Protein AF-A0A1H8BE12-F1 (afdb_monomer_lite)

Secondary structure (DSSP, 8-state):
-------HHHHHHHHHHHHHHHHHHHHHHHS-TT---SSS-HHHHHHHHHHHHHHHHHHTT--HHHHHHTHHHHHHHHHHHHT------HHHHHHHHHHHHTTTS--

Organism: NCBI:txid1231

Sequence (107 aa):
MTGPELNAEDGWAVMSNRFLMWAKTWIEENIPPGANSDIESYEVKAKRLSEKLFAEAAAANFTNFETEEERERVTPLVLAAVSDSRDFDIDAYHLKSQLAQENEDGD

Structure (mmCIF, N/CA/C/O backbone):
data_AF-A0A1H8BE12-F1
#
_entry.id   AF-A0A1H8BE12-F1
#
loop_
_atom_site.group_PDB
_atom_site.id
_atom_site.type_symbol
_atom_site.label_atom_id
_atom_site.label_alt_id
_atom_site.label_comp_id
_atom_site.label_asym_id
_atom_site.label_entity_id
_atom_site.label_seq_id
_atom_site.pdbx_PDB_ins_code
_atom_site.Cartn_x
_atom_site.Cartn_y
_atom_site.Cartn_z
_atom_site.occupancy
_atom_site.B_iso_or_equiv
_atom_site.auth_seq_id
_atom_site.auth_comp_id
_atom_site.auth_asym_id
_atom_site.auth_atom_id
_atom_site.pdbx_PDB_model_num
ATOM 1 N N . MET A 1 1 ? -12.515 -5.479 41.740 1.00 37.53 1 MET A N 1
ATOM 2 C CA . MET A 1 1 ? -12.267 -6.079 40.415 1.00 37.53 1 MET A CA 1
ATOM 3 C C . MET A 1 1 ? -12.076 -4.940 39.432 1.00 37.53 1 MET A C 1
ATOM 5 O O . MET A 1 1 ? -13.043 -4.466 38.859 1.00 37.53 1 MET A O 1
ATOM 9 N N . THR A 1 2 ? -10.854 -4.439 39.315 1.00 47.19 2 THR A N 1
ATOM 10 C CA . THR A 1 2 ? -10.433 -3.588 38.199 1.00 47.19 2 THR A CA 1
ATOM 11 C C . THR A 1 2 ? -9.907 -4.545 37.137 1.00 47.19 2 THR A C 1
ATOM 13 O O . THR A 1 2 ? -8.952 -5.278 37.390 1.00 47.19 2 THR A O 1
ATOM 16 N N . GLY A 1 3 ? -10.621 -4.660 36.013 1.00 50.91 3 GLY A N 1
ATOM 17 C CA . GLY A 1 3 ? -10.117 -5.392 34.849 1.00 50.91 3 GLY A CA 1
ATOM 18 C C . GLY A 1 3 ? -8.830 -4.735 34.340 1.00 50.91 3 GLY A C 1
ATOM 19 O O . GLY A 1 3 ? -8.584 -3.580 34.690 1.00 50.91 3 GLY A O 1
ATOM 20 N N . PRO A 1 4 ? -7.995 -5.441 33.561 1.00 55.41 4 PRO A N 1
ATOM 21 C CA . PRO A 1 4 ? -6.812 -4.820 32.992 1.00 55.41 4 PRO A CA 1
ATOM 22 C C . PRO A 1 4 ? -7.279 -3.698 32.061 1.00 55.41 4 PRO A C 1
ATOM 24 O O . PRO A 1 4 ? -7.872 -3.959 31.015 1.00 55.41 4 PRO A O 1
ATOM 27 N N . GLU A 1 5 ? -7.065 -2.451 32.478 1.00 54.56 5 GLU A N 1
ATOM 28 C CA . GLU A 1 5 ? -7.055 -1.308 31.576 1.00 54.56 5 GLU A CA 1
ATOM 29 C C . GLU A 1 5 ? -5.942 -1.598 30.569 1.00 54.56 5 GLU A C 1
ATOM 31 O O . GLU A 1 5 ? -4.759 -1.477 30.873 1.00 54.56 5 GLU A O 1
ATOM 36 N N . LEU A 1 6 ? -6.317 -2.108 29.395 1.00 56.91 6 LEU A N 1
ATOM 37 C CA . LEU A 1 6 ? -5.421 -2.138 28.251 1.00 56.91 6 LEU A CA 1
ATOM 38 C C . LEU A 1 6 ? -5.039 -0.679 27.997 1.00 56.91 6 LEU A C 1
ATOM 40 O O . LEU A 1 6 ? -5.912 0.127 27.663 1.00 56.91 6 LEU A O 1
ATOM 44 N N . ASN A 1 7 ? -3.774 -0.324 28.231 1.00 63.72 7 ASN A N 1
ATOM 45 C CA . ASN A 1 7 ? -3.311 1.041 28.022 1.00 63.72 7 ASN A CA 1
ATOM 46 C C . ASN A 1 7 ? -3.595 1.416 26.564 1.00 63.72 7 ASN A C 1
ATOM 48 O O . ASN A 1 7 ? -3.337 0.629 25.652 1.00 63.72 7 ASN A O 1
ATOM 52 N N . ALA A 1 8 ? -4.131 2.612 26.329 1.00 58.22 8 ALA A N 1
ATOM 53 C CA . ALA A 1 8 ? -4.451 3.076 24.979 1.00 58.22 8 ALA A CA 1
ATOM 54 C C . ALA A 1 8 ? -3.226 3.032 24.038 1.00 58.22 8 ALA A C 1
ATOM 56 O O . ALA A 1 8 ? -3.381 2.801 22.842 1.00 58.22 8 ALA A O 1
ATOM 57 N N . GLU A 1 9 ? -2.018 3.172 24.594 1.00 58.12 9 GLU A N 1
ATOM 58 C CA . GLU A 1 9 ? -0.734 3.030 23.896 1.00 58.12 9 GLU A CA 1
ATOM 59 C C . GLU A 1 9 ? -0.494 1.600 23.376 1.00 58.12 9 GLU A C 1
ATOM 61 O O . GLU A 1 9 ? -0.072 1.424 22.232 1.00 58.12 9 GLU A O 1
ATOM 66 N N . ASP A 1 10 ? -0.841 0.577 24.164 1.00 66.50 10 ASP A N 1
ATOM 67 C CA . ASP A 1 10 ? -0.715 -0.834 23.775 1.00 66.50 10 ASP A CA 1
ATOM 68 C C . ASP A 1 10 ? -1.739 -1.194 22.687 1.00 66.50 10 ASP A C 1
ATOM 70 O O . ASP A 1 10 ? -1.427 -1.895 21.722 1.00 66.50 10 ASP A O 1
ATOM 74 N N . GLY A 1 11 ? -2.963 -0.668 22.804 1.00 61.31 11 GLY A N 1
ATOM 75 C CA . GLY A 1 11 ? -3.998 -0.821 21.779 1.00 61.31 11 GLY A CA 1
ATOM 76 C C . GLY A 1 11 ? -3.607 -0.163 20.453 1.00 61.31 11 GLY A C 1
ATOM 77 O O . GLY A 1 11 ? -3.778 -0.762 19.390 1.00 61.31 11 GLY A O 1
ATOM 78 N N . TRP A 1 12 ? -3.031 1.040 20.515 1.00 65.44 12 TRP A N 1
ATOM 79 C CA . TRP A 1 12 ? -2.547 1.780 19.349 1.00 65.44 12 TRP A CA 1
ATOM 80 C C . TRP A 1 12 ? -1.397 1.054 18.637 1.00 65.44 12 TRP A C 1
ATOM 82 O O . TRP A 1 12 ? -1.459 0.858 17.422 1.00 65.44 12 TRP A O 1
ATOM 92 N N . ALA A 1 13 ? -0.402 0.559 19.379 1.00 69.56 13 ALA A N 1
ATOM 93 C CA . ALA A 1 13 ? 0.725 -0.178 18.805 1.00 69.56 13 ALA A CA 1
ATOM 94 C C . ALA A 1 13 ? 0.292 -1.477 18.095 1.00 69.56 13 ALA A C 1
ATOM 96 O O . ALA A 1 13 ? 0.825 -1.820 17.037 1.00 69.56 13 ALA A O 1
ATOM 97 N N . VAL A 1 14 ? -0.697 -2.197 18.640 1.00 69.38 14 VAL A N 1
ATOM 98 C CA . VAL A 1 14 ? -1.230 -3.428 18.027 1.00 69.38 14 VAL A CA 1
ATOM 99 C C . VAL A 1 14 ? -1.989 -3.134 16.726 1.00 69.38 14 VAL A C 1
ATOM 101 O O . VAL A 1 14 ? -1.805 -3.856 15.743 1.00 69.38 14 VAL A O 1
ATOM 104 N N . MET A 1 15 ? -2.805 -2.074 16.696 1.00 72.44 15 MET A N 1
ATOM 105 C CA . MET A 1 15 ? -3.544 -1.641 15.499 1.00 72.44 15 MET A CA 1
ATOM 106 C C . MET A 1 15 ? -2.597 -1.183 14.376 1.00 72.44 15 MET A C 1
ATOM 108 O O . MET A 1 15 ? -2.681 -1.681 13.251 1.00 72.44 15 MET A O 1
ATOM 112 N N . SER A 1 16 ? -1.625 -0.329 14.714 1.00 73.06 16 SER A N 1
ATOM 113 C CA . SER A 1 16 ? -0.564 0.133 13.808 1.00 73.06 16 SER A CA 1
ATOM 114 C C . SER A 1 16 ? 0.215 -1.038 13.191 1.00 73.06 16 SER A C 1
ATOM 116 O O . SER A 1 16 ? 0.361 -1.131 11.970 1.00 73.06 16 SER A O 1
ATOM 118 N N . ASN A 1 17 ? 0.635 -2.013 14.007 1.00 82.25 17 ASN A N 1
ATOM 119 C CA . ASN A 1 17 ? 1.379 -3.178 13.524 1.00 82.25 17 ASN A CA 1
ATOM 120 C C . ASN A 1 17 ? 0.539 -4.054 12.576 1.00 82.25 17 ASN A C 1
ATOM 122 O O . ASN A 1 17 ? 1.038 -4.518 11.549 1.00 82.25 17 ASN A O 1
ATOM 126 N N . ARG A 1 18 ? -0.758 -4.240 12.861 1.00 86.81 18 ARG A N 1
ATOM 127 C CA . ARG A 1 18 ? -1.651 -5.017 11.989 1.00 86.81 18 ARG A CA 1
ATOM 128 C C . ARG A 1 18 ? -1.789 -4.384 10.605 1.00 86.81 18 ARG A C 1
ATOM 130 O O . ARG A 1 18 ? -1.665 -5.101 9.611 1.00 86.81 18 ARG A O 1
ATOM 137 N N . PHE A 1 19 ? -2.035 -3.075 10.536 1.00 87.50 19 PHE A N 1
ATOM 138 C CA . PHE A 1 19 ? -2.137 -2.362 9.262 1.00 87.50 19 PHE A CA 1
ATOM 139 C C . PHE A 1 19 ? -0.813 -2.403 8.494 1.00 87.50 19 PHE A C 1
ATOM 141 O O . PHE A 1 19 ? -0.800 -2.747 7.315 1.00 87.50 19 PHE A O 1
ATOM 148 N N . LEU A 1 20 ? 0.311 -2.138 9.167 1.00 84.94 20 LEU A N 1
ATOM 149 C CA . LEU A 1 20 ? 1.632 -2.160 8.539 1.00 84.94 20 LEU A CA 1
ATOM 150 C C . LEU A 1 20 ? 2.006 -3.537 7.980 1.00 84.94 20 LEU A C 1
ATOM 152 O O . LEU A 1 20 ? 2.576 -3.614 6.892 1.00 84.94 20 LEU A O 1
ATOM 156 N N . MET A 1 21 ? 1.701 -4.626 8.692 1.00 88.25 21 MET A N 1
ATOM 157 C CA . MET A 1 21 ? 1.929 -5.982 8.179 1.00 88.25 21 MET A CA 1
ATOM 158 C C . MET A 1 21 ? 1.068 -6.266 6.949 1.00 88.25 21 MET A C 1
ATOM 160 O O . MET A 1 21 ? 1.587 -6.749 5.947 1.00 88.25 21 MET A O 1
ATOM 164 N N . TRP A 1 22 ? -0.217 -5.912 7.001 1.00 93.25 22 TRP A N 1
ATOM 165 C CA . TRP A 1 22 ? -1.120 -6.084 5.866 1.00 93.25 22 TRP A CA 1
ATOM 166 C C . TRP A 1 22 ? -0.665 -5.277 4.642 1.00 93.25 22 TRP A C 1
ATOM 168 O O . TRP A 1 22 ? -0.596 -5.819 3.543 1.00 93.25 22 TRP A O 1
ATOM 178 N N . ALA A 1 23 ? -0.275 -4.014 4.835 1.00 89.81 23 ALA A N 1
ATOM 179 C CA . ALA A 1 23 ? 0.198 -3.145 3.761 1.00 89.81 23 ALA A CA 1
ATOM 180 C C . ALA A 1 23 ? 1.480 -3.680 3.102 1.00 89.81 23 ALA A C 1
ATOM 182 O O . ALA A 1 23 ? 1.616 -3.599 1.884 1.00 89.81 23 ALA A O 1
ATOM 183 N N . LYS A 1 24 ? 2.407 -4.265 3.876 1.00 87.50 24 LYS A N 1
ATOM 184 C CA . LYS A 1 24 ? 3.615 -4.910 3.331 1.00 87.50 24 LYS A CA 1
ATOM 185 C C . LYS A 1 24 ? 3.273 -6.101 2.441 1.00 87.50 24 LYS A C 1
ATOM 187 O O . LYS A 1 24 ? 3.752 -6.153 1.315 1.00 87.50 24 LYS A O 1
ATOM 192 N N . THR A 1 25 ? 2.411 -7.002 2.914 1.00 89.06 25 THR A N 1
ATOM 193 C CA . THR A 1 25 ? 1.948 -8.145 2.112 1.00 89.06 25 THR A CA 1
ATOM 194 C C . THR A 1 25 ? 1.248 -7.676 0.841 1.00 89.06 25 THR A C 1
ATOM 196 O O . THR A 1 25 ? 1.545 -8.162 -0.244 1.00 89.06 25 THR A O 1
ATOM 199 N N . TRP A 1 26 ? 0.387 -6.661 0.949 1.00 92.75 26 TRP A N 1
ATOM 200 C CA . TRP A 1 26 ? -0.284 -6.087 -0.211 1.00 92.75 26 TRP A CA 1
ATOM 201 C C . TRP A 1 26 ? 0.709 -5.546 -1.249 1.00 92.75 26 TRP A C 1
ATOM 203 O O . TRP A 1 26 ? 0.538 -5.796 -2.442 1.00 92.75 26 TRP A O 1
ATOM 213 N N . ILE A 1 27 ? 1.748 -4.825 -0.807 1.00 88.75 27 ILE A N 1
ATOM 214 C CA . ILE A 1 27 ? 2.806 -4.281 -1.673 1.00 88.75 27 ILE A CA 1
ATOM 215 C C . ILE A 1 27 ? 3.547 -5.409 -2.398 1.00 88.75 27 ILE A C 1
ATOM 217 O O . ILE A 1 27 ? 3.720 -5.322 -3.610 1.00 88.75 27 ILE A O 1
ATOM 221 N N . GLU A 1 28 ? 3.937 -6.469 -1.688 1.00 85.56 28 GLU A N 1
ATOM 222 C CA . GLU A 1 28 ? 4.624 -7.630 -2.272 1.00 85.56 28 GLU A CA 1
ATOM 223 C C . GLU A 1 28 ? 3.770 -8.340 -3.336 1.00 85.56 28 GLU A C 1
ATOM 225 O O . GLU A 1 28 ? 4.285 -8.753 -4.373 1.00 85.56 28 GLU A O 1
ATOM 230 N N . GLU A 1 29 ? 2.458 -8.448 -3.112 1.00 86.88 29 GLU A N 1
ATOM 231 C CA . GLU A 1 29 ? 1.526 -9.111 -4.032 1.00 86.88 29 GLU A CA 1
ATOM 232 C C . GLU A 1 29 ? 1.142 -8.245 -5.246 1.00 86.88 29 GLU A C 1
ATOM 234 O O . GLU A 1 29 ? 0.882 -8.775 -6.328 1.00 86.88 29 GLU A O 1
ATOM 239 N N . ASN A 1 30 ? 1.080 -6.918 -5.085 1.00 86.56 30 ASN A N 1
ATOM 240 C CA . ASN A 1 30 ? 0.562 -5.998 -6.108 1.00 86.56 30 ASN A CA 1
ATOM 241 C C . ASN A 1 30 ? 1.645 -5.225 -6.869 1.00 86.56 30 ASN A C 1
ATOM 243 O O . ASN A 1 30 ? 1.347 -4.653 -7.921 1.00 86.56 30 ASN A O 1
ATOM 247 N N . ILE A 1 31 ? 2.875 -5.176 -6.354 1.00 83.75 31 ILE A N 1
ATOM 248 C CA . ILE A 1 31 ? 3.997 -4.437 -6.943 1.00 83.75 31 ILE A CA 1
ATOM 249 C C . ILE A 1 31 ? 5.173 -5.405 -7.131 1.00 83.75 31 ILE A C 1
ATOM 251 O O . ILE A 1 31 ? 6.154 -5.340 -6.388 1.00 83.75 31 ILE A O 1
ATOM 255 N N . PRO A 1 32 ? 5.079 -6.340 -8.099 1.00 74.44 32 PRO A N 1
ATOM 256 C CA .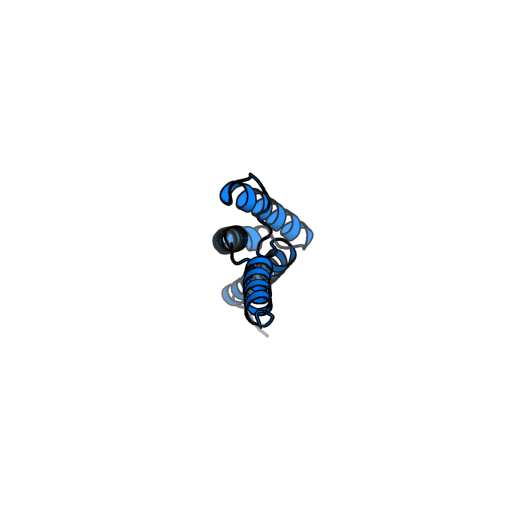 PRO A 1 32 ? 6.162 -7.276 -8.334 1.00 74.44 32 PRO A CA 1
ATOM 257 C C . PRO A 1 32 ? 7.441 -6.539 -8.775 1.00 74.4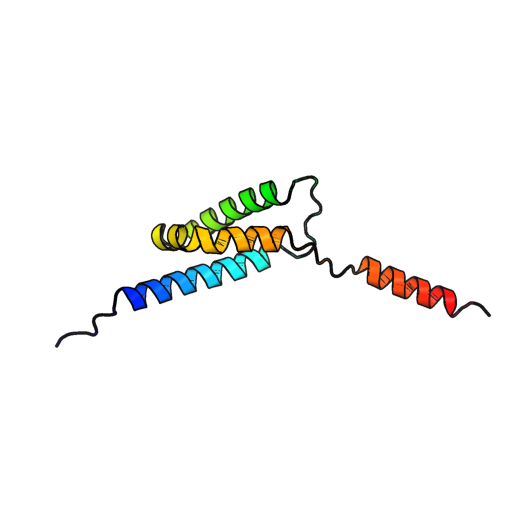4 32 PRO A C 1
ATOM 259 O O . PRO A 1 32 ? 7.352 -5.537 -9.496 1.00 74.44 32 PRO A O 1
ATOM 262 N N . PRO A 1 33 ? 8.632 -7.029 -8.382 1.00 67.88 33 PRO A N 1
ATOM 263 C CA . PRO A 1 33 ? 9.908 -6.481 -8.840 1.00 67.88 33 PRO A CA 1
ATOM 264 C C . PRO A 1 33 ? 9.977 -6.459 -10.369 1.00 67.88 33 PRO A C 1
ATOM 266 O O . PRO A 1 33 ? 9.455 -7.366 -11.019 1.00 67.88 33 PRO A O 1
ATOM 269 N N . GLY A 1 34 ? 10.583 -5.422 -10.951 1.00 62.38 34 GLY A N 1
ATOM 270 C CA . GLY A 1 34 ? 10.724 -5.315 -12.411 1.00 62.38 34 GLY A CA 1
ATOM 271 C C . GLY A 1 34 ? 9.421 -5.019 -13.168 1.00 62.38 34 GLY A C 1
ATOM 272 O O . GLY A 1 34 ? 9.437 -4.783 -14.372 1.00 62.38 34 GLY A O 1
ATOM 273 N N . ALA A 1 35 ? 8.269 -4.924 -12.490 1.00 58.53 35 ALA A N 1
ATOM 274 C CA . ALA A 1 35 ? 6.973 -4.674 -13.125 1.00 58.53 35 ALA A CA 1
ATOM 275 C C . ALA A 1 35 ? 6.783 -3.235 -13.635 1.00 58.53 35 ALA A C 1
ATOM 277 O O . ALA A 1 35 ? 5.647 -2.799 -13.850 1.00 58.53 35 ALA A O 1
ATOM 278 N N . ASN A 1 36 ? 7.858 -2.460 -13.815 1.00 58.75 36 ASN A N 1
ATOM 279 C CA . ASN A 1 36 ? 7.791 -1.145 -14.439 1.00 58.75 36 ASN A CA 1
ATOM 280 C C . ASN A 1 36 ? 8.030 -1.214 -15.950 1.00 58.75 36 ASN A C 1
ATOM 282 O O . ASN A 1 36 ? 8.947 -0.605 -16.485 1.00 58.75 36 ASN A O 1
ATOM 286 N N . SER A 1 37 ? 7.143 -1.936 -16.635 1.00 55.22 37 SER A N 1
ATOM 287 C CA . SER A 1 37 ? 7.032 -1.951 -18.099 1.00 55.22 37 SER A CA 1
ATOM 288 C C . SER A 1 37 ? 6.388 -0.684 -18.678 1.00 55.22 37 SER A C 1
ATOM 290 O O . SER A 1 37 ? 6.257 -0.557 -19.894 1.00 55.22 37 SER A O 1
ATOM 292 N N . ASP A 1 38 ? 5.921 0.227 -17.820 1.00 59.22 38 ASP A N 1
ATOM 293 C CA . ASP A 1 38 ? 5.066 1.341 -18.210 1.00 59.22 38 ASP A CA 1
ATOM 294 C C . ASP A 1 38 ? 5.874 2.614 -18.506 1.00 59.22 38 ASP A C 1
ATOM 296 O O . ASP A 1 38 ? 6.820 2.965 -17.810 1.00 59.22 38 ASP A O 1
ATOM 300 N N . ILE A 1 39 ? 5.410 3.367 -19.507 1.00 61.97 39 ILE A N 1
ATOM 301 C CA . ILE A 1 39 ? 5.843 4.736 -19.867 1.00 61.97 39 ILE A CA 1
ATOM 302 C C . ILE A 1 39 ? 5.519 5.752 -18.736 1.00 61.97 39 ILE A C 1
ATOM 304 O O . ILE A 1 39 ? 5.897 6.922 -18.793 1.00 61.97 39 ILE A O 1
ATOM 308 N N . GLU A 1 40 ? 4.795 5.312 -17.703 1.00 72.31 40 GLU A N 1
ATOM 309 C CA . GLU A 1 40 ? 4.396 6.081 -16.524 1.00 72.31 40 GLU A CA 1
ATOM 310 C C . GLU A 1 40 ? 5.586 6.309 -15.571 1.00 72.31 40 GLU A C 1
ATOM 312 O O . GLU A 1 40 ? 6.383 5.406 -15.317 1.00 72.31 40 GLU A O 1
ATOM 317 N N . SER A 1 41 ? 5.708 7.518 -15.008 1.00 79.56 41 SER A N 1
ATOM 318 C CA . SER A 1 41 ? 6.742 7.784 -14.003 1.00 79.56 41 SER A CA 1
ATOM 319 C C . SER A 1 41 ? 6.444 7.047 -12.695 1.00 79.56 41 SER A C 1
ATOM 321 O O . SER A 1 41 ? 5.284 6.869 -12.310 1.00 79.56 41 SER A O 1
ATOM 323 N N . TYR A 1 42 ? 7.500 6.677 -11.964 1.00 81.81 42 TYR A N 1
ATOM 324 C CA . TYR A 1 42 ? 7.383 6.000 -10.669 1.00 81.81 42 TYR A CA 1
ATOM 325 C C . TYR A 1 42 ? 6.457 6.738 -9.692 1.00 81.81 42 TYR A C 1
ATOM 327 O O . TYR A 1 42 ? 5.698 6.105 -8.967 1.00 81.81 42 TYR A O 1
ATOM 335 N N . GLU A 1 43 ? 6.457 8.073 -9.709 1.00 83.38 43 GLU A N 1
ATOM 336 C CA . GLU A 1 43 ? 5.602 8.896 -8.849 1.00 83.38 43 GLU A CA 1
ATOM 337 C C . GLU A 1 43 ? 4.109 8.742 -9.166 1.00 83.38 43 GLU A C 1
ATOM 339 O O . GLU A 1 43 ? 3.291 8.600 -8.254 1.00 83.38 43 GLU A O 1
ATOM 344 N N . VAL A 1 44 ? 3.737 8.745 -10.451 1.00 84.94 44 VAL A N 1
ATOM 345 C CA . VAL A 1 44 ? 2.330 8.610 -10.862 1.00 84.94 44 VAL A CA 1
ATOM 346 C C . VAL A 1 44 ? 1.837 7.197 -10.552 1.00 84.94 44 VAL A C 1
ATOM 348 O O . VAL A 1 44 ? 0.756 7.026 -9.979 1.00 84.94 44 VAL A O 1
ATOM 351 N N . LYS A 1 45 ? 2.672 6.189 -10.820 1.00 84.31 45 LYS A N 1
ATOM 352 C CA . LYS A 1 45 ? 2.377 4.796 -10.486 1.00 84.31 45 LYS A CA 1
ATOM 353 C C . LYS A 1 45 ? 2.239 4.581 -8.978 1.00 84.31 45 LYS A C 1
ATOM 355 O O . LYS A 1 45 ? 1.256 3.982 -8.538 1.00 84.31 45 LYS A O 1
ATOM 360 N N . ALA A 1 46 ? 3.162 5.119 -8.179 1.00 87.06 46 ALA A N 1
ATOM 361 C CA . ALA A 1 46 ? 3.110 5.052 -6.720 1.00 87.06 46 ALA A CA 1
ATOM 362 C C . ALA A 1 46 ? 1.862 5.737 -6.156 1.00 87.06 46 ALA A C 1
ATOM 364 O O . ALA A 1 46 ? 1.224 5.191 -5.256 1.00 87.06 46 ALA A O 1
ATOM 365 N N . LYS A 1 47 ? 1.458 6.888 -6.709 1.00 89.44 47 LYS A N 1
ATOM 366 C CA . LYS A 1 47 ? 0.214 7.561 -6.316 1.00 89.44 47 LYS A CA 1
ATOM 367 C C . LYS A 1 47 ? -1.010 6.677 -6.567 1.00 89.44 47 LYS A C 1
ATOM 369 O O . LYS A 1 47 ? -1.783 6.439 -5.642 1.00 89.44 47 LYS A O 1
ATOM 374 N N . ARG A 1 48 ? -1.158 6.145 -7.784 1.00 89.81 48 ARG A N 1
ATOM 375 C CA . ARG A 1 48 ? -2.275 5.257 -8.151 1.00 89.81 48 ARG A CA 1
ATOM 376 C C . ARG A 1 48 ? -2.332 4.010 -7.261 1.00 89.81 48 ARG A C 1
ATOM 378 O O . ARG A 1 48 ? -3.405 3.616 -6.813 1.00 89.81 48 ARG A O 1
ATOM 385 N N . LEU A 1 49 ? -1.182 3.389 -6.997 1.00 90.62 49 LEU A N 1
ATOM 386 C CA . LEU A 1 49 ? -1.092 2.202 -6.143 1.00 90.62 49 LEU A CA 1
ATOM 387 C C . LEU A 1 49 ? -1.369 2.523 -4.673 1.00 90.62 49 LEU A C 1
ATOM 389 O O . LEU A 1 49 ? -2.003 1.719 -4.000 1.00 90.62 49 LEU A O 1
ATOM 393 N N . SER A 1 50 ? -0.976 3.704 -4.195 1.00 91.19 50 SER A N 1
ATOM 394 C CA . SER A 1 50 ? -1.309 4.156 -2.839 1.00 91.19 50 SER A CA 1
ATOM 395 C C . SER A 1 50 ? -2.818 4.360 -2.683 1.00 91.19 50 SER A C 1
ATOM 397 O O . SER A 1 50 ? -3.406 3.892 -1.714 1.00 91.19 50 SER A O 1
ATOM 399 N N . GLU A 1 51 ? -3.476 4.995 -3.660 1.00 92.38 51 GLU A N 1
ATOM 400 C CA . GLU A 1 51 ? -4.941 5.144 -3.682 1.00 92.38 51 GLU A CA 1
ATOM 401 C C . GLU A 1 51 ? -5.650 3.778 -3.672 1.00 92.38 51 GLU A C 1
ATOM 403 O O . GLU A 1 51 ? -6.606 3.584 -2.918 1.00 92.38 51 GLU A O 1
ATOM 408 N N . LYS A 1 52 ? -5.143 2.811 -4.450 1.00 93.56 52 LYS A N 1
ATOM 409 C CA . LYS A 1 52 ? -5.647 1.431 -4.473 1.00 93.56 52 LYS A CA 1
ATOM 410 C C . LYS A 1 52 ? -5.471 0.733 -3.116 1.00 93.56 52 LYS A C 1
ATOM 412 O O . LYS A 1 52 ? -6.439 0.181 -2.600 1.00 93.56 52 LYS A O 1
ATOM 417 N N . LEU A 1 53 ? -4.280 0.811 -2.514 1.00 93.31 53 LEU A N 1
ATOM 418 C CA . LEU A 1 53 ? -3.976 0.231 -1.201 1.00 93.31 53 LEU A CA 1
ATOM 419 C C . LEU A 1 53 ? -4.949 0.741 -0.134 1.00 93.31 53 LEU A C 1
ATOM 421 O O . LEU A 1 53 ? -5.514 -0.052 0.614 1.00 93.31 53 LEU A O 1
ATOM 425 N N . PHE A 1 54 ? -5.198 2.052 -0.081 1.00 91.25 54 PHE A N 1
ATOM 426 C CA . PHE A 1 54 ? -6.104 2.631 0.915 1.00 91.25 54 PHE A CA 1
ATOM 427 C C . PHE A 1 54 ? -7.577 2.271 0.684 1.00 91.25 54 PHE A C 1
ATOM 429 O O . PHE A 1 54 ? -8.315 2.068 1.648 1.00 91.25 54 PHE A O 1
ATOM 436 N N . ALA A 1 55 ? -8.011 2.142 -0.571 1.00 92.69 55 ALA A N 1
ATOM 437 C CA . ALA A 1 55 ? -9.352 1.649 -0.878 1.00 92.69 55 ALA A CA 1
ATOM 438 C C . ALA A 1 55 ? -9.536 0.185 -0.436 1.00 92.69 55 ALA A C 1
ATOM 440 O O . ALA A 1 55 ? -10.569 -0.171 0.133 1.00 92.69 55 ALA A O 1
ATOM 441 N N . GLU A 1 56 ? -8.523 -0.658 -0.645 1.00 94.00 56 GLU A N 1
ATOM 442 C CA . GLU A 1 56 ? -8.548 -2.059 -0.214 1.00 94.00 56 GLU A CA 1
ATOM 443 C C . GLU A 1 56 ? -8.409 -2.215 1.300 1.00 94.00 56 GLU A C 1
ATOM 445 O O . GLU A 1 56 ? -9.043 -3.096 1.878 1.00 94.00 56 GLU A O 1
ATOM 450 N N . ALA A 1 57 ? -7.682 -1.318 1.968 1.00 91.56 57 ALA A N 1
ATOM 451 C CA . ALA A 1 57 ? -7.637 -1.278 3.423 1.00 91.56 57 ALA A CA 1
ATOM 452 C C . ALA A 1 57 ? -9.028 -1.015 4.023 1.00 91.56 57 ALA A C 1
ATOM 454 O O . ALA A 1 57 ? -9.447 -1.702 4.959 1.00 91.56 57 ALA A O 1
ATOM 455 N N . ALA A 1 58 ? -9.784 -0.075 3.445 1.00 89.75 58 ALA A N 1
ATOM 456 C CA . ALA A 1 58 ? -11.164 0.179 3.852 1.00 89.75 58 ALA A CA 1
ATOM 457 C C . ALA A 1 58 ? -12.061 -1.055 3.623 1.00 89.75 58 ALA A C 1
ATOM 459 O O . ALA A 1 58 ? -12.871 -1.398 4.484 1.00 89.75 58 ALA A O 1
ATOM 460 N N . ALA A 1 59 ? -11.880 -1.770 2.505 1.00 92.44 59 ALA A N 1
ATOM 461 C CA . ALA A 1 59 ? -12.589 -3.024 2.234 1.00 92.44 59 ALA A CA 1
ATOM 462 C C . ALA A 1 59 ? -12.192 -4.164 3.198 1.00 92.44 59 ALA A C 1
ATOM 464 O O . ALA A 1 59 ? -13.020 -5.015 3.524 1.00 92.44 59 ALA A O 1
ATOM 465 N N . ALA A 1 60 ? -10.955 -4.158 3.700 1.00 90.81 60 ALA A N 1
ATOM 466 C CA . ALA A 1 60 ? -10.441 -5.088 4.706 1.00 90.81 60 ALA A CA 1
ATOM 467 C C . ALA A 1 60 ? -10.828 -4.716 6.156 1.00 90.81 60 ALA A C 1
ATOM 469 O O . ALA A 1 60 ? -10.329 -5.324 7.106 1.00 90.81 60 ALA A O 1
ATOM 470 N N . ASN A 1 61 ? -11.746 -3.757 6.341 1.00 90.38 61 ASN A N 1
ATOM 471 C CA . ASN A 1 61 ? -12.216 -3.259 7.638 1.00 90.38 61 ASN A CA 1
ATOM 472 C C . ASN A 1 61 ? -11.114 -2.635 8.512 1.00 90.38 61 ASN A C 1
ATOM 474 O O . ASN A 1 61 ? -11.193 -2.706 9.743 1.00 90.38 61 ASN A O 1
ATOM 478 N N . PHE A 1 62 ? -10.088 -2.029 7.909 1.00 88.25 62 PHE A N 1
ATOM 479 C CA . PHE A 1 62 ? -9.230 -1.107 8.649 1.00 88.25 62 PHE A CA 1
ATOM 480 C C . PHE A 1 62 ? -9.967 0.206 8.886 1.00 88.25 62 PHE A C 1
ATOM 482 O O . PHE A 1 62 ? -10.731 0.688 8.047 1.00 88.25 62 PHE A O 1
ATOM 489 N N . THR A 1 63 ? -9.758 0.783 10.059 1.00 86.06 63 THR A N 1
ATOM 490 C CA . THR A 1 63 ? -10.349 2.068 10.406 1.00 86.06 63 THR A CA 1
ATOM 491 C C . THR A 1 63 ? -9.635 3.203 9.673 1.00 86.06 63 THR A C 1
ATOM 493 O O . THR A 1 63 ? -8.452 3.118 9.333 1.00 86.06 63 THR A O 1
ATOM 496 N N . ASN A 1 64 ? -10.338 4.320 9.478 1.00 83.44 64 ASN A N 1
ATOM 497 C CA . ASN A 1 64 ? -9.720 5.536 8.943 1.00 83.44 64 ASN A CA 1
ATOM 498 C C . ASN A 1 64 ? -8.570 6.027 9.832 1.00 83.44 64 ASN A C 1
ATOM 500 O O . ASN A 1 64 ? -7.608 6.578 9.321 1.00 83.44 64 ASN A O 1
ATOM 504 N N . PHE A 1 65 ? -8.663 5.802 11.147 1.00 78.81 65 PHE A N 1
ATOM 505 C CA . PHE A 1 65 ? -7.613 6.161 12.094 1.00 78.81 65 PHE A CA 1
ATOM 506 C C . PHE A 1 65 ? -6.340 5.332 11.867 1.00 78.81 65 PHE A C 1
ATOM 508 O O . PHE A 1 65 ? -5.282 5.911 11.672 1.00 78.81 65 PHE A O 1
ATOM 515 N N . GLU A 1 66 ? -6.447 4.000 11.781 1.00 76.88 66 GLU A N 1
ATOM 516 C CA . GLU A 1 66 ? -5.312 3.128 11.419 1.00 76.88 66 GLU A CA 1
ATOM 517 C C . GLU A 1 66 ? -4.693 3.519 10.074 1.00 76.88 66 GLU A C 1
ATOM 519 O O . GLU A 1 66 ? -3.478 3.537 9.911 1.00 76.88 66 GLU A O 1
ATOM 524 N N . THR A 1 67 ? -5.549 3.846 9.110 1.00 82.25 67 THR A N 1
ATOM 525 C CA . THR A 1 67 ? -5.130 4.140 7.743 1.00 82.25 67 THR A CA 1
ATOM 526 C C . THR A 1 67 ? -4.407 5.482 7.628 1.00 82.25 67 THR A C 1
ATOM 528 O O . THR A 1 67 ? -3.425 5.584 6.895 1.00 82.25 67 THR A O 1
ATOM 531 N N . GLU A 1 68 ? -4.889 6.514 8.322 1.00 84.12 68 GLU A N 1
ATOM 532 C CA . GLU A 1 68 ? -4.308 7.859 8.268 1.00 84.12 68 GLU A CA 1
ATOM 533 C C . GLU A 1 68 ? -3.013 7.947 9.081 1.00 84.12 68 GLU A C 1
ATOM 535 O O . GLU A 1 68 ? -2.030 8.494 8.591 1.00 84.12 68 GLU A O 1
ATOM 540 N N . GLU A 1 69 ? -2.968 7.331 10.266 1.00 82.00 69 GLU A N 1
ATOM 541 C CA . GLU A 1 69 ? -1.760 7.285 11.106 1.00 82.00 69 GLU A CA 1
ATOM 542 C C . GLU A 1 69 ? -0.588 6.606 10.384 1.00 82.00 69 GLU A C 1
ATOM 544 O O . GLU A 1 69 ? 0.563 7.033 10.479 1.00 82.00 69 GLU A O 1
ATOM 549 N N . GLU A 1 70 ? -0.875 5.552 9.618 1.00 83.88 70 GLU A N 1
ATOM 550 C CA . GLU A 1 70 ? 0.150 4.796 8.901 1.00 83.88 70 GLU A CA 1
ATOM 551 C C . GLU A 1 70 ? 0.383 5.279 7.471 1.00 83.88 70 GLU A C 1
ATOM 553 O O . GLU A 1 70 ? 1.308 4.807 6.802 1.00 83.88 70 GLU A O 1
ATOM 558 N N . ARG A 1 71 ? -0.397 6.251 6.987 1.00 84.31 71 ARG A N 1
ATOM 559 C CA . ARG A 1 71 ? -0.257 6.794 5.631 1.00 84.31 71 ARG A CA 1
ATOM 560 C C . ARG A 1 71 ? 1.147 7.334 5.383 1.00 84.31 71 ARG A C 1
ATOM 562 O O . ARG A 1 71 ? 1.728 7.061 4.329 1.00 84.31 71 ARG A O 1
ATOM 569 N N . GLU A 1 72 ? 1.708 8.049 6.356 1.00 82.00 72 GLU A N 1
ATOM 570 C CA . GLU A 1 72 ? 3.068 8.594 6.276 1.00 82.00 72 GLU A CA 1
ATOM 571 C C . GLU A 1 72 ? 4.141 7.497 6.238 1.00 82.00 72 GLU A C 1
ATOM 573 O O . GLU A 1 72 ? 5.189 7.682 5.620 1.00 82.00 72 GLU A O 1
ATOM 578 N N . ARG A 1 73 ? 3.875 6.330 6.844 1.00 83.56 73 ARG A N 1
ATOM 579 C CA . ARG A 1 73 ? 4.799 5.186 6.846 1.00 83.56 73 ARG A CA 1
ATOM 580 C C . ARG A 1 73 ? 4.669 4.320 5.597 1.00 83.56 73 ARG A C 1
ATOM 582 O O . ARG A 1 73 ? 5.675 3.803 5.123 1.00 83.56 73 ARG A O 1
ATOM 589 N N . VAL A 1 74 ? 3.465 4.169 5.045 1.00 84.56 74 VAL A N 1
ATOM 590 C CA . VAL A 1 74 ? 3.196 3.302 3.883 1.00 84.56 74 VAL A CA 1
ATOM 591 C C . VAL A 1 74 ? 3.528 3.974 2.553 1.00 84.56 74 VAL A C 1
ATOM 593 O O . VAL A 1 74 ? 4.081 3.321 1.670 1.00 84.56 74 VAL A O 1
ATOM 596 N N . THR A 1 75 ? 3.272 5.276 2.409 1.00 85.50 75 THR A N 1
ATOM 597 C CA . THR A 1 75 ? 3.575 6.025 1.173 1.00 85.50 75 THR A CA 1
ATOM 598 C C . THR A 1 75 ? 5.026 5.843 0.684 1.00 85.50 75 THR A C 1
ATOM 600 O O . THR A 1 75 ? 5.214 5.498 -0.487 1.00 85.50 75 THR A O 1
ATOM 603 N N . PRO A 1 76 ? 6.073 5.999 1.527 1.00 84.69 76 PRO A N 1
ATOM 604 C CA . PRO A 1 76 ? 7.449 5.763 1.088 1.00 84.69 76 PRO A CA 1
ATOM 605 C C . PRO A 1 76 ? 7.744 4.290 0.761 1.00 84.69 76 PRO A C 1
ATOM 607 O O . PRO A 1 76 ? 8.599 4.033 -0.082 1.00 84.69 76 PRO A O 1
ATOM 610 N N . LEU A 1 77 ? 7.038 3.322 1.363 1.00 86.38 77 LEU A N 1
ATOM 611 C CA . LEU A 1 77 ? 7.199 1.895 1.047 1.00 86.38 77 LEU A CA 1
ATOM 612 C C . LEU A 1 77 ? 6.651 1.559 -0.343 1.00 86.38 77 LEU A C 1
ATOM 614 O O . LEU A 1 77 ? 7.305 0.842 -1.096 1.00 86.38 77 LEU A O 1
ATOM 618 N N . VAL A 1 78 ? 5.491 2.117 -0.705 1.00 85.81 78 VAL A N 1
ATOM 619 C CA . VAL A 1 78 ? 4.917 1.972 -2.052 1.00 85.81 78 VAL A CA 1
ATOM 620 C C . VAL A 1 78 ? 5.855 2.583 -3.091 1.00 85.81 78 VAL A C 1
ATOM 622 O O . VAL A 1 78 ? 6.154 1.943 -4.095 1.00 85.81 78 VAL A O 1
ATOM 625 N N . LEU A 1 79 ? 6.374 3.791 -2.842 1.00 86.75 79 LEU A N 1
ATOM 626 C CA . LEU A 1 79 ? 7.324 4.432 -3.754 1.00 86.75 79 LEU A CA 1
ATOM 627 C C . LEU A 1 79 ? 8.614 3.617 -3.905 1.00 86.75 79 LEU A C 1
ATOM 629 O O . LEU A 1 79 ? 9.103 3.467 -5.024 1.00 86.75 79 LEU A O 1
ATOM 633 N N . ALA A 1 80 ? 9.149 3.085 -2.804 1.00 84.56 80 ALA A N 1
ATOM 634 C CA . ALA A 1 80 ? 10.341 2.246 -2.825 1.00 84.56 80 ALA A CA 1
ATOM 635 C C . ALA A 1 80 ? 10.118 0.962 -3.632 1.00 84.56 80 ALA A C 1
ATOM 637 O O . ALA A 1 80 ? 10.961 0.639 -4.456 1.00 84.56 80 ALA A O 1
ATOM 638 N N . ALA A 1 81 ? 8.982 0.282 -3.453 1.00 83.12 81 ALA A N 1
ATOM 639 C CA . ALA A 1 81 ? 8.641 -0.920 -4.212 1.00 83.12 81 ALA A CA 1
ATOM 640 C C . ALA A 1 81 ? 8.437 -0.630 -5.708 1.00 83.12 81 ALA A C 1
ATOM 642 O O . ALA A 1 81 ? 8.907 -1.377 -6.557 1.00 83.12 81 ALA A O 1
ATOM 643 N N . VAL A 1 82 ? 7.788 0.488 -6.049 1.00 82.31 82 VAL A N 1
ATOM 644 C CA . VAL A 1 82 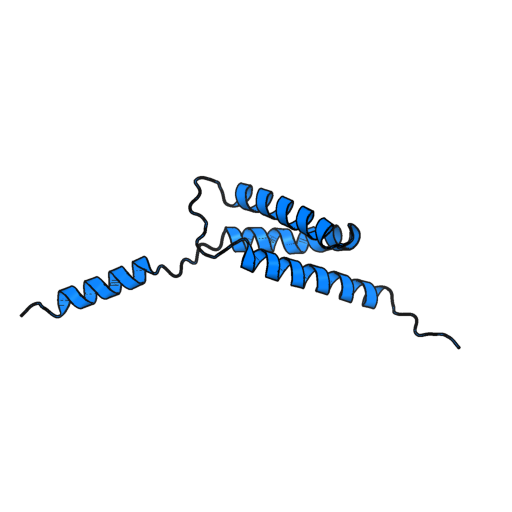? 7.588 0.908 -7.448 1.00 82.31 82 VAL A CA 1
ATOM 645 C C . VAL A 1 82 ? 8.900 1.308 -8.120 1.00 82.31 82 VAL A C 1
ATOM 647 O O . VAL A 1 82 ? 9.083 1.054 -9.308 1.00 82.31 82 VAL A O 1
ATOM 650 N N . SER A 1 83 ? 9.797 1.942 -7.365 1.00 76.94 83 SER A N 1
ATOM 651 C CA . SER A 1 83 ? 11.120 2.363 -7.838 1.00 76.94 83 SER A CA 1
ATOM 652 C C . SER A 1 83 ? 12.160 1.245 -7.740 1.00 76.94 83 SER A C 1
ATOM 654 O O . SER A 1 83 ? 13.313 1.464 -8.115 1.00 76.94 83 SER A O 1
ATOM 656 N N . ASP A 1 84 ? 11.786 0.070 -7.219 1.00 69.81 84 ASP A N 1
ATOM 657 C CA . ASP A 1 84 ? 12.672 -1.080 -7.115 1.00 69.81 84 ASP A CA 1
ATOM 658 C C . ASP A 1 84 ? 12.863 -1.691 -8.504 1.00 69.81 84 ASP A C 1
ATOM 660 O O . ASP A 1 84 ? 12.182 -2.623 -8.930 1.00 69.81 84 ASP A O 1
ATOM 664 N N . SER A 1 85 ? 13.817 -1.116 -9.232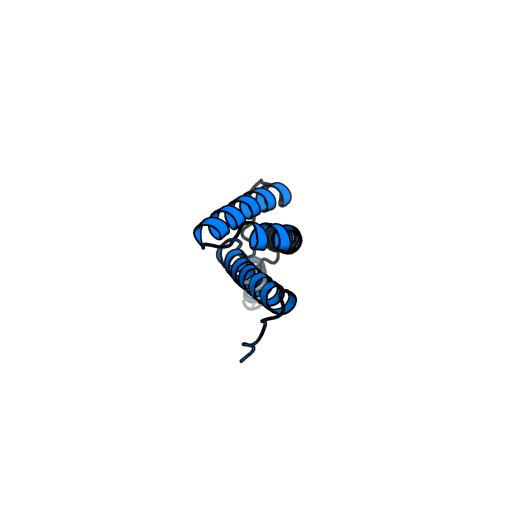 1.00 57.78 85 SER A N 1
ATOM 665 C CA . SER A 1 85 ? 14.253 -1.572 -10.546 1.00 57.78 85 SER A CA 1
ATOM 666 C C . SER A 1 85 ? 15.168 -2.792 -10.465 1.00 57.78 85 SER A C 1
ATOM 668 O O . SER A 1 85 ? 15.871 -3.077 -11.433 1.00 57.78 85 SER A O 1
ATOM 670 N N . ARG A 1 86 ? 15.244 -3.481 -9.314 1.00 56.03 86 ARG A N 1
ATOM 671 C CA . ARG A 1 86 ? 15.911 -4.781 -9.216 1.00 56.03 86 ARG A CA 1
ATOM 672 C C . ARG A 1 86 ? 15.046 -5.818 -9.927 1.00 56.03 86 ARG A C 1
ATOM 674 O O . ARG A 1 86 ? 14.450 -6.692 -9.305 1.00 56.03 86 ARG A O 1
ATOM 681 N N . ASP A 1 87 ? 15.041 -5.731 -11.252 1.00 51.06 87 ASP A N 1
ATOM 682 C CA . ASP A 1 87 ? 15.110 -6.926 -12.067 1.00 51.06 87 ASP A CA 1
ATOM 683 C C . ASP A 1 87 ? 16.286 -7.732 -11.513 1.00 51.06 87 ASP A C 1
ATOM 685 O O . ASP A 1 87 ? 17.445 -7.306 -11.539 1.00 51.06 87 ASP A O 1
ATOM 689 N N . PHE A 1 88 ? 16.025 -8.927 -10.993 1.00 48.47 88 PHE A N 1
ATOM 690 C CA . PHE A 1 88 ? 16.995 -9.961 -11.292 1.00 48.47 88 PHE A CA 1
ATOM 691 C C . PHE A 1 88 ? 16.894 -10.095 -12.809 1.00 48.47 88 PHE A C 1
ATOM 693 O O . PHE A 1 88 ? 15.954 -10.721 -13.287 1.00 48.47 88 PHE A O 1
ATOM 700 N N . ASP A 1 89 ? 17.769 -9.396 -13.540 1.00 49.31 89 ASP A N 1
ATOM 701 C CA . ASP A 1 89 ? 17.850 -9.449 -14.996 1.00 49.31 89 ASP A CA 1
ATOM 702 C C . ASP A 1 89 ? 18.135 -10.909 -15.377 1.00 49.31 89 ASP A C 1
ATOM 704 O O . ASP A 1 89 ? 19.286 -11.328 -15.541 1.00 49.31 89 ASP A O 1
ATOM 708 N N . ILE A 1 90 ? 17.081 -11.718 -15.481 1.00 52.53 90 ILE A N 1
ATOM 709 C CA . ILE A 1 90 ? 17.145 -13.081 -16.000 1.00 52.53 90 ILE A CA 1
ATOM 710 C C . ILE A 1 90 ? 17.729 -13.001 -17.410 1.00 52.53 90 ILE A C 1
ATOM 712 O O . ILE A 1 90 ? 18.594 -13.803 -17.744 1.00 52.53 90 ILE A O 1
ATOM 716 N N . ASP A 1 91 ? 17.387 -11.962 -18.173 1.00 52.31 91 ASP A N 1
ATOM 717 C CA . ASP A 1 91 ? 17.970 -11.694 -19.485 1.00 52.31 91 ASP A CA 1
ATOM 718 C C . ASP A 1 91 ? 19.473 -11.378 -19.419 1.00 52.31 91 ASP A C 1
ATOM 720 O O . ASP A 1 91 ? 20.224 -11.911 -20.232 1.00 52.31 91 ASP A O 1
ATOM 724 N N . ALA A 1 92 ? 19.976 -10.624 -18.430 1.00 50.88 92 ALA A N 1
ATOM 725 C CA . ALA A 1 92 ? 21.425 -10.415 -18.266 1.00 50.88 92 ALA A CA 1
ATOM 726 C C . ALA A 1 92 ? 22.154 -11.672 -17.754 1.00 50.88 92 ALA A C 1
ATOM 728 O O . ALA A 1 92 ? 23.325 -11.887 -18.087 1.00 50.88 92 ALA A O 1
ATOM 729 N N . TYR A 1 93 ? 21.483 -12.527 -16.975 1.00 51.44 93 TYR A N 1
ATOM 730 C CA . TYR A 1 93 ? 21.999 -13.843 -16.589 1.00 51.44 93 TYR A CA 1
ATOM 731 C C . TYR A 1 93 ? 22.031 -14.815 -17.785 1.00 51.44 93 TYR A C 1
ATOM 733 O O . TYR A 1 93 ? 23.015 -15.540 -17.970 1.00 51.44 93 TYR A O 1
ATOM 741 N N . HIS A 1 94 ? 21.014 -14.779 -18.651 1.00 55.22 94 HIS A N 1
ATOM 742 C CA . HIS A 1 94 ? 20.965 -15.546 -19.895 1.00 55.22 94 HIS A CA 1
ATOM 743 C C . HIS A 1 94 ? 21.978 -15.037 -20.925 1.00 55.22 94 HIS A C 1
ATOM 745 O O . HIS A 1 94 ? 22.645 -15.865 -21.539 1.00 55.22 94 HIS A O 1
ATOM 751 N N . LEU A 1 95 ? 22.186 -13.721 -21.061 1.00 54.62 95 LEU A N 1
ATOM 752 C CA . LEU A 1 95 ? 23.202 -13.160 -21.961 1.00 54.62 95 LEU A CA 1
ATOM 753 C C . LEU A 1 95 ? 24.616 -13.593 -21.551 1.00 54.62 95 LEU A C 1
ATOM 755 O O . LEU A 1 95 ? 25.421 -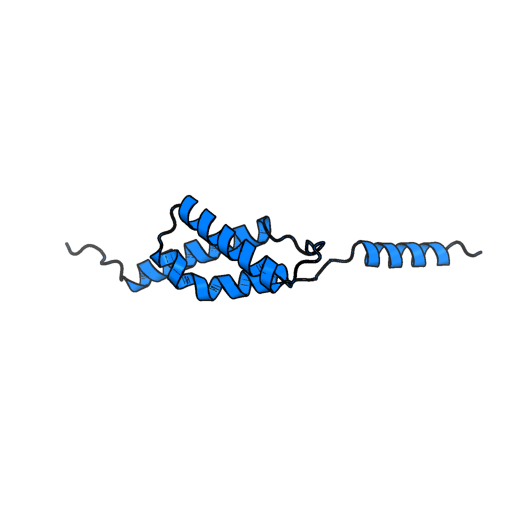13.964 -22.401 1.00 54.62 95 LEU A O 1
ATOM 759 N N . LYS A 1 96 ? 24.919 -13.600 -20.243 1.00 53.28 96 LYS A N 1
ATOM 760 C CA . LYS A 1 96 ? 26.201 -14.115 -19.732 1.00 53.28 96 LYS A CA 1
ATOM 761 C C . LYS A 1 96 ? 26.352 -15.621 -19.942 1.00 53.28 96 LYS A C 1
ATOM 763 O O . LYS A 1 96 ? 27.457 -16.071 -20.224 1.00 53.28 96 LYS A O 1
ATOM 768 N N . SER A 1 97 ? 25.266 -16.384 -19.826 1.00 55.12 97 SER A N 1
ATOM 769 C CA . SER A 1 97 ? 25.294 -17.837 -20.036 1.00 55.12 97 SER A CA 1
ATOM 770 C C . SER A 1 97 ? 25.448 -18.206 -21.516 1.00 55.12 97 SER A C 1
ATOM 772 O O . SER A 1 97 ? 26.225 -19.099 -21.830 1.00 55.12 97 SER A O 1
ATOM 774 N N . GLN A 1 98 ? 24.797 -17.483 -22.436 1.00 54.47 98 GLN A N 1
ATOM 775 C CA . GLN A 1 98 ? 24.953 -17.695 -23.882 1.00 54.47 98 GLN A CA 1
ATOM 776 C C . GLN A 1 98 ? 26.352 -17.292 -24.373 1.00 54.47 98 GLN A C 1
ATOM 778 O O . GLN A 1 98 ? 26.957 -18.025 -25.147 1.00 54.47 98 GLN A O 1
ATOM 783 N N . LEU A 1 99 ? 26.923 -16.196 -23.855 1.00 56.19 99 LEU A N 1
ATOM 784 C CA . LEU A 1 99 ? 28.286 -15.771 -24.203 1.00 56.19 99 LEU A CA 1
ATOM 785 C C . LEU A 1 99 ? 29.374 -16.712 -23.647 1.00 56.19 99 LEU A C 1
ATOM 787 O O . LEU A 1 99 ? 30.463 -16.810 -24.211 1.00 56.19 99 LEU A O 1
ATOM 791 N N . ALA A 1 100 ? 29.100 -17.397 -22.532 1.00 55.66 100 ALA A N 1
ATOM 792 C CA . ALA A 1 100 ? 29.981 -18.440 -22.009 1.00 55.66 100 ALA A CA 1
ATOM 793 C C . ALA A 1 100 ? 29.906 -19.720 -22.859 1.00 55.66 100 ALA A C 1
ATOM 795 O O . ALA A 1 100 ? 30.927 -20.365 -23.068 1.00 55.66 100 ALA A O 1
ATOM 796 N N . GLN A 1 101 ? 28.727 -20.040 -23.402 1.00 55.00 101 GLN A N 1
ATOM 797 C CA . GLN A 1 101 ? 28.512 -21.223 -24.235 1.00 55.00 101 GLN A CA 1
ATOM 798 C C . GLN A 1 101 ? 29.069 -21.055 -25.664 1.00 55.00 101 GLN A C 1
ATOM 800 O O . GLN A 1 101 ? 29.599 -22.008 -26.220 1.00 55.00 101 GLN A O 1
ATOM 805 N N . GLU A 1 102 ? 29.046 -19.843 -26.237 1.00 52.69 102 GLU A N 1
ATOM 806 C CA . GLU A 1 102 ? 29.680 -19.553 -27.541 1.00 52.69 102 GLU A CA 1
ATOM 807 C C . GLU A 1 102 ? 31.222 -19.530 -27.501 1.00 52.69 102 GLU A C 1
ATOM 809 O O . GLU A 1 102 ? 31.856 -19.651 -28.545 1.00 52.69 102 GLU A O 1
ATOM 814 N N . ASN A 1 103 ? 31.845 -19.399 -26.323 1.00 51.19 103 ASN A N 1
ATOM 815 C CA . ASN A 1 103 ? 33.310 -19.427 -26.179 1.00 51.19 103 ASN A CA 1
ATOM 816 C C . ASN A 1 103 ? 33.884 -20.824 -25.866 1.00 51.19 103 ASN A C 1
ATOM 818 O O . ASN A 1 103 ? 35.106 -20.964 -25.841 1.00 51.19 103 ASN A O 1
ATOM 822 N N . GLU A 1 104 ? 33.049 -21.839 -25.615 1.00 51.16 104 GLU A N 1
ATOM 823 C CA . GLU A 1 104 ? 33.500 -23.215 -25.326 1.00 51.16 104 GLU A C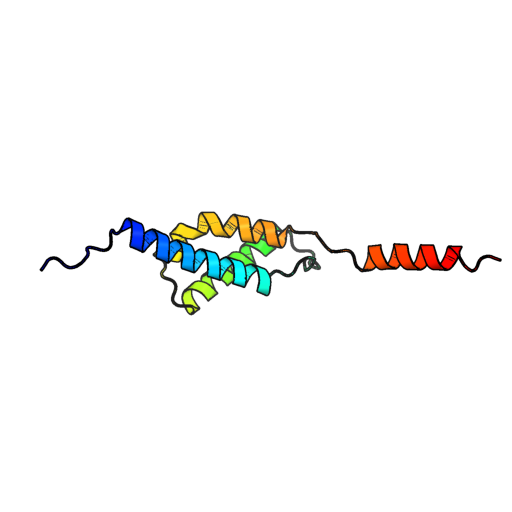A 1
ATOM 824 C C . GLU A 1 104 ? 33.406 -24.175 -26.529 1.00 51.16 104 GLU A C 1
ATOM 826 O O . GLU A 1 104 ? 34.043 -25.222 -26.494 1.00 51.16 104 GLU A O 1
ATOM 831 N N . ASP A 1 105 ? 32.708 -23.804 -27.610 1.00 50.53 105 ASP A N 1
ATOM 832 C CA . ASP A 1 105 ? 32.581 -24.601 -28.854 1.00 50.53 105 ASP A CA 1
ATOM 833 C C . ASP A 1 105 ? 33.451 -24.057 -30.015 1.00 50.53 105 ASP A C 1
ATOM 835 O O . ASP A 1 105 ? 33.201 -24.317 -31.193 1.00 50.53 105 ASP A O 1
ATOM 839 N N . GLY A 1 106 ? 34.483 -23.273 -29.691 1.00 50.19 106 GLY A N 1
ATOM 840 C CA . GLY A 1 106 ? 35.499 -22.800 -30.635 1.00 50.19 106 GLY A CA 1
ATOM 841 C C . GLY A 1 106 ? 36.768 -23.653 -30.598 1.00 50.19 106 GLY A C 1
ATOM 842 O O . GLY A 1 106 ? 37.790 -23.175 -30.105 1.00 50.19 106 GLY A O 1
ATOM 843 N N . ASP A 1 107 ? 36.679 -24.895 -31.085 1.00 46.75 107 ASP A N 1
ATOM 844 C CA . ASP A 1 107 ? 37.832 -25.710 -31.528 1.00 46.75 107 ASP A CA 1
ATOM 845 C C . ASP A 1 107 ? 38.382 -25.188 -32.872 1.00 46.75 107 ASP A C 1
ATOM 847 O O . ASP A 1 107 ? 37.567 -24.956 -33.800 1.00 46.75 107 ASP A O 1
#

InterPro domains:
  IPR008486 Protein of unknown function DUF768 [PF05589] (15-81)

Radius of gyration: 21.6 Å; chains: 1; bounding box: 50×35×72 Å

Foldseek 3Di:
DDDPPPDVVNVLVVLLVVLVVVLVVLLCVPQPAQPPPDPDDLVVVLVVVLVVSLVVCVVVVRDPVSCVVCSVVNSVVSSCSSPRNPDPPVVVVVVVVVVVVVVVPPD

pLDDT: mean 73.24, std 15.81, range [37.53, 94.0]